Protein AF-A0A1Y1KTB4-F1 (afdb_monomer)

Secondary structure (DSSP, 8-state):
-HHHHHHHTTTTT-HHHHHHHHHT-S-HHHHHHHHHHHHHHHHT--SSPPP-PPPPB-TT-SSGGGSB-TTTS-----GGGGGS-HHHHHHHHHTT--------------

Mean predicted aligned error: 5.91 Å

Foldseek 3Di:
DPLVVCLVV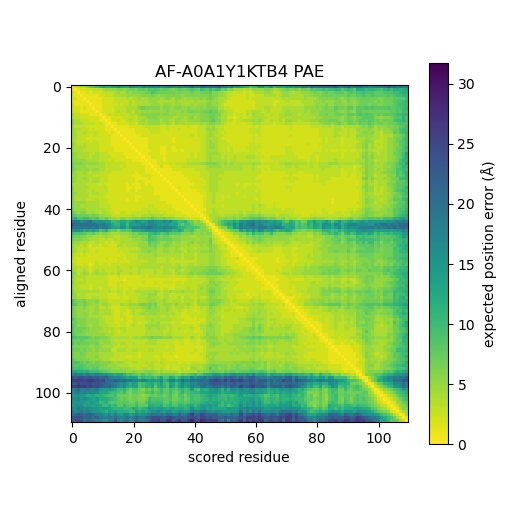QLCLFQLNLLVCQCPDPDLVSNLVSLVLLLVQVVVDDPDDDDSDRAQFDPVDPDSSRRGPSVPDRDHHRPQCVVPDNVRSVVCSVVSHDRPDTPDDPDDPD

pLDDT: mean 85.85, std 9.37, range [50.47, 94.19]

Sequence (110 aa):
IIDPVIQRNAYASHPENVLLSMITDNRPHIRELGLRRVLKARKEARVGVREYIIPPLNFQANDYVEMIYWQNVKVTEPPVLRCYSDEEIIESIKSNFEEMTFPKFPCHSQ

Radius of gyration: 14.73 Å; Cα contacts (8 Å, |Δi|>4): 97; chains: 1; bounding box: 30×31×41 Å

Solvent-accessible surface area (backbone atoms only — not comparable to full-atom values): 6961 Å² total; per-residue (Å²): 120,64,65,72,53,50,54,75,64,34,63,76,62,24,64,41,53,47,38,54,50,26,55,70,40,91,50,66,73,48,19,44,52,26,50,55,50,39,59,50,14,55,75,68,57,68,94,72,84,88,78,93,64,69,52,71,66,39,89,83,45,91,45,80,86,51,26,50,54,71,90,82,48,92,57,61,56,46,76,84,54,68,83,55,54,74,64,57,54,54,47,38,57,71,67,75,52,70,82,82,82,74,80,88,70,83,84,75,85,126

Structure (mmCIF, N/CA/C/O backbone):
data_AF-A0A1Y1KTB4-F1
#
_entry.id   AF-A0A1Y1KTB4-F1
#
loop_
_atom_site.group_PDB
_atom_site.id
_atom_site.type_symbol
_atom_site.label_atom_id
_atom_site.label_alt_id
_atom_site.label_comp_id
_atom_site.label_asym_id
_atom_site.label_entity_id
_atom_site.label_seq_id
_atom_site.pdbx_PDB_ins_code
_atom_site.Cartn_x
_atom_site.Cartn_y
_atom_site.Cartn_z
_atom_site.occupancy
_atom_site.B_iso_or_equiv
_atom_site.auth_seq_id
_atom_site.auth_comp_id
_atom_site.auth_asym_id
_atom_site.auth_atom_id
_atom_site.pdbx_PDB_model_num
ATOM 1 N N . ILE A 1 1 ? 9.618 -9.394 -23.502 1.00 76.06 1 ILE A N 1
ATOM 2 C CA . ILE A 1 1 ? 9.479 -8.001 -24.015 1.00 76.06 1 ILE A CA 1
ATOM 3 C C . ILE A 1 1 ? 8.388 -7.244 -23.255 1.00 76.06 1 ILE A C 1
ATOM 5 O O . ILE A 1 1 ? 8.619 -6.094 -22.913 1.00 76.06 1 ILE A O 1
ATOM 9 N N . ILE A 1 2 ? 7.253 -7.884 -22.952 1.00 87.56 2 ILE A N 1
ATOM 10 C CA . ILE A 1 2 ? 6.082 -7.258 -22.319 1.00 87.56 2 ILE A CA 1
ATOM 11 C C . ILE A 1 2 ? 6.361 -6.814 -20.867 1.00 87.56 2 ILE A C 1
ATOM 13 O O . ILE A 1 2 ? 6.220 -5.630 -20.570 1.00 87.56 2 ILE A O 1
ATOM 17 N N . ASP A 1 3 ? 6.849 -7.697 -19.991 1.00 90.62 3 ASP A N 1
ATOM 18 C CA . ASP A 1 3 ? 7.019 -7.377 -18.557 1.00 90.62 3 ASP A CA 1
ATOM 19 C C . ASP A 1 3 ? 7.952 -6.183 -18.286 1.00 90.62 3 ASP A C 1
ATOM 21 O O . ASP A 1 3 ? 7.574 -5.292 -17.525 1.00 90.62 3 ASP A O 1
ATOM 25 N N . PRO A 1 4 ? 9.121 -6.043 -18.954 1.00 91.38 4 PRO A N 1
ATOM 26 C CA . PRO A 1 4 ? 9.958 -4.855 -18.791 1.00 91.38 4 PRO A CA 1
ATOM 27 C C . PRO A 1 4 ? 9.295 -3.553 -19.254 1.00 91.38 4 PRO A C 1
ATOM 29 O O . PRO A 1 4 ? 9.716 -2.477 -18.830 1.00 91.38 4 PRO A O 1
ATOM 32 N N . VAL A 1 5 ? 8.320 -3.617 -20.167 1.00 92.06 5 VAL A N 1
ATOM 33 C CA . VAL A 1 5 ? 7.553 -2.447 -20.621 1.00 92.06 5 VAL A CA 1
ATOM 34 C C . VAL A 1 5 ? 6.460 -2.111 -19.610 1.00 92.06 5 VAL A C 1
ATOM 36 O O . VAL A 1 5 ? 6.299 -0.939 -19.282 1.00 92.06 5 VAL A O 1
ATOM 39 N N . ILE A 1 6 ? 5.771 -3.113 -19.054 1.00 91.75 6 ILE A N 1
ATOM 40 C CA . ILE A 1 6 ? 4.789 -2.906 -17.978 1.00 91.75 6 ILE A CA 1
ATOM 41 C C . ILE A 1 6 ? 5.478 -2.320 -16.741 1.00 91.75 6 ILE A C 1
ATOM 43 O O . ILE A 1 6 ? 5.040 -1.295 -16.226 1.00 91.75 6 ILE A O 1
ATOM 47 N N . GLN A 1 7 ? 6.608 -2.894 -16.319 1.00 93.19 7 GLN A N 1
ATOM 48 C CA . GLN A 1 7 ? 7.380 -2.425 -15.166 1.00 93.19 7 GLN A CA 1
ATOM 49 C C . GLN A 1 7 ? 7.805 -0.958 -15.301 1.00 93.19 7 GLN A C 1
ATOM 51 O O . GLN A 1 7 ? 7.776 -0.220 -14.323 1.00 93.19 7 GLN A O 1
ATOM 56 N N . ARG A 1 8 ? 8.194 -0.516 -16.504 1.00 90.56 8 ARG A N 1
ATOM 57 C CA . ARG A 1 8 ? 8.589 0.881 -16.757 1.00 90.56 8 ARG A CA 1
ATOM 58 C C . ARG A 1 8 ? 7.422 1.868 -16.705 1.00 90.56 8 ARG A C 1
ATOM 60 O O . ARG A 1 8 ? 7.663 3.049 -16.502 1.00 90.56 8 ARG A O 1
ATOM 67 N N . ASN A 1 9 ? 6.189 1.391 -16.867 1.00 89.88 9 ASN A N 1
ATOM 68 C CA . ASN A 1 9 ? 4.976 2.211 -16.886 1.00 89.88 9 ASN A CA 1
ATOM 69 C C . ASN A 1 9 ? 4.084 1.989 -15.651 1.00 89.88 9 ASN A C 1
ATOM 71 O O . ASN A 1 9 ? 2.948 2.458 -15.613 1.00 89.88 9 ASN A O 1
ATOM 75 N N . ALA A 1 10 ? 4.581 1.293 -14.626 1.00 89.50 10 ALA A N 1
ATOM 76 C CA . ALA A 1 10 ? 3.826 0.873 -13.446 1.00 89.50 10 ALA A CA 1
ATOM 77 C C . ALA A 1 10 ? 3.551 2.000 -12.425 1.00 89.50 10 ALA A C 1
ATOM 79 O O . ALA A 1 10 ? 3.550 1.774 -11.216 1.00 89.50 10 ALA A O 1
ATOM 80 N N . TYR A 1 11 ? 3.307 3.223 -12.893 1.00 86.06 11 TYR A N 1
ATOM 81 C CA . TYR A 1 11 ? 3.022 4.387 -12.049 1.00 86.06 11 TYR A CA 1
ATOM 82 C C . TYR A 1 11 ? 1.725 4.218 -11.245 1.00 86.06 11 TYR A C 1
ATOM 84 O O . TYR A 1 11 ? 1.661 4.559 -10.063 1.00 86.06 11 TYR A O 1
ATOM 92 N N . ALA A 1 12 ? 0.699 3.615 -11.852 1.00 85.00 12 ALA A N 1
ATOM 93 C CA . ALA A 1 12 ? -0.561 3.325 -11.168 1.00 85.00 12 ALA A CA 1
ATOM 94 C C . ALA A 1 12 ? -0.363 2.407 -9.950 1.00 85.00 12 ALA A C 1
ATOM 96 O O . ALA A 1 12 ? -1.032 2.580 -8.934 1.00 85.00 12 ALA A O 1
ATOM 97 N N . SER A 1 13 ? 0.620 1.509 -10.019 1.00 89.50 13 SER A N 1
ATOM 98 C CA . SER A 1 13 ? 0.981 0.564 -8.965 1.00 89.50 13 SER A CA 1
ATOM 99 C C . SER A 1 13 ? 1.846 1.173 -7.860 1.00 89.50 13 SER A C 1
ATOM 101 O O . SER A 1 13 ? 2.470 0.429 -7.112 1.00 89.50 13 SER A O 1
ATOM 103 N N . HIS A 1 14 ? 1.926 2.500 -7.733 1.00 91.00 14 HIS A N 1
ATOM 104 C CA . HIS A 1 14 ? 2.627 3.127 -6.614 1.00 91.00 14 HIS A CA 1
ATOM 105 C C . HIS A 1 14 ? 2.043 2.641 -5.266 1.00 91.00 14 HIS A C 1
ATOM 107 O O . HIS A 1 14 ? 0.817 2.537 -5.150 1.00 91.00 14 HIS A O 1
ATOM 113 N N . PRO A 1 15 ? 2.861 2.380 -4.224 1.00 91.12 15 PRO A N 1
ATOM 114 C CA . PRO A 1 15 ? 2.379 1.822 -2.955 1.00 91.12 15 PRO A CA 1
ATOM 115 C C . PRO A 1 15 ? 1.240 2.613 -2.321 1.00 91.12 15 PRO A C 1
ATOM 117 O O . PRO A 1 15 ? 0.316 2.022 -1.777 1.00 91.12 15 PRO A O 1
ATOM 120 N N . GLU A 1 16 ? 1.266 3.941 -2.433 1.00 90.94 16 GLU A N 1
ATOM 121 C CA . GLU A 1 16 ? 0.192 4.799 -1.918 1.00 90.94 16 GLU A CA 1
ATOM 122 C C . GLU A 1 16 ? -1.135 4.595 -2.647 1.00 90.94 16 GLU A C 1
ATOM 124 O O . GLU A 1 16 ? -2.178 4.541 -2.002 1.00 90.94 16 GLU A O 1
ATOM 129 N N . ASN A 1 17 ? -1.105 4.423 -3.969 1.00 90.44 17 ASN A N 1
ATOM 130 C CA . ASN A 1 17 ? -2.307 4.179 -4.766 1.00 90.44 17 ASN A CA 1
ATOM 131 C C . ASN A 1 17 ? -2.900 2.807 -4.440 1.00 90.44 17 ASN A C 1
ATOM 133 O O . ASN A 1 17 ? -4.115 2.661 -4.296 1.00 90.44 17 ASN A O 1
ATOM 137 N N . VAL A 1 18 ? -2.033 1.804 -4.272 1.00 92.56 18 VAL A N 1
ATOM 138 C CA . VAL A 1 18 ? -2.465 0.468 -3.856 1.00 92.56 18 VAL A CA 1
ATOM 139 C C . VAL A 1 18 ? -3.016 0.497 -2.431 1.00 92.56 18 VAL A C 1
ATOM 141 O O . VAL A 1 18 ? -4.063 -0.092 -2.195 1.00 92.56 18 VAL A O 1
ATOM 144 N N . LEU A 1 19 ? -2.404 1.233 -1.497 1.00 92.25 19 LEU A N 1
ATOM 145 C CA . LEU A 1 19 ? -2.950 1.410 -0.146 1.00 92.25 19 LEU A CA 1
ATOM 146 C C . LEU A 1 19 ? -4.322 2.083 -0.148 1.00 92.25 19 LEU A C 1
ATOM 148 O O . LEU A 1 19 ? -5.209 1.625 0.566 1.00 92.25 19 LEU A O 1
ATOM 152 N N . LEU A 1 20 ? -4.513 3.133 -0.950 1.00 90.44 20 LEU A N 1
ATOM 153 C CA . LEU A 1 20 ? -5.822 3.773 -1.096 1.00 90.44 20 LEU A CA 1
ATOM 154 C C . LEU A 1 20 ? -6.867 2.773 -1.598 1.00 90.44 20 LEU A C 1
ATOM 156 O O . LEU A 1 20 ? -7.943 2.685 -1.015 1.00 90.44 20 LEU A O 1
ATOM 160 N N . SER A 1 21 ? -6.509 1.970 -2.602 1.00 91.56 21 SER A N 1
ATOM 161 C CA . SER A 1 21 ? -7.376 0.914 -3.141 1.00 91.56 21 SER A CA 1
ATOM 162 C C . SER A 1 21 ? -7.702 -0.156 -2.097 1.00 91.56 21 SER A C 1
ATOM 164 O O . SER A 1 21 ? -8.830 -0.626 -2.026 1.00 91.56 21 SER A O 1
ATOM 166 N N . MET A 1 22 ? -6.733 -0.517 -1.248 1.00 92.50 22 MET A N 1
ATOM 167 C CA . MET A 1 22 ? -6.946 -1.485 -0.173 1.00 92.50 22 MET A CA 1
ATOM 168 C C . MET A 1 22 ? -7.931 -0.977 0.876 1.00 92.50 22 MET A C 1
ATOM 170 O O . MET A 1 22 ? -8.738 -1.758 1.362 1.00 92.50 22 MET A O 1
ATOM 174 N N . ILE A 1 23 ? -7.874 0.307 1.237 1.00 89.94 23 ILE A N 1
ATOM 175 C CA . ILE A 1 23 ? -8.731 0.897 2.280 1.00 89.94 23 ILE A CA 1
ATOM 176 C C . ILE A 1 23 ? -10.170 1.075 1.786 1.00 89.94 23 ILE A C 1
ATOM 178 O O . ILE A 1 23 ? -11.100 0.990 2.584 1.00 89.94 23 ILE A O 1
ATOM 182 N N . THR A 1 24 ? -10.364 1.271 0.481 1.00 87.94 24 THR A N 1
ATOM 183 C CA . THR A 1 24 ? -11.688 1.332 -0.156 1.00 87.94 24 THR A CA 1
ATOM 184 C C . THR A 1 24 ? -12.188 -0.025 -0.664 1.00 87.94 24 THR A C 1
ATOM 186 O O . THR A 1 24 ? -13.277 -0.093 -1.230 1.00 87.94 24 THR A O 1
ATOM 189 N N . ASP A 1 25 ? -11.431 -1.112 -0.478 1.00 90.75 25 ASP A N 1
ATOM 190 C CA . ASP A 1 25 ? -11.825 -2.450 -0.930 1.00 90.75 25 ASP A CA 1
ATOM 191 C C . ASP A 1 25 ? -13.065 -2.940 -0.163 1.00 90.75 25 ASP A C 1
ATOM 193 O O . ASP A 1 25 ? -13.230 -2.695 1.032 1.00 90.75 25 ASP A O 1
ATOM 197 N N . ASN A 1 26 ? -13.937 -3.697 -0.822 1.00 88.88 26 ASN A N 1
ATOM 198 C CA . ASN A 1 26 ? -15.126 -4.271 -0.188 1.00 88.88 26 ASN A CA 1
ATOM 199 C C . ASN A 1 26 ? -14.779 -5.3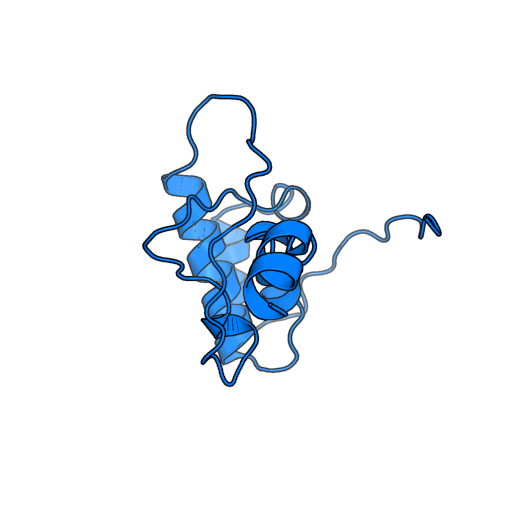45 0.858 1.00 88.88 26 ASN A C 1
ATOM 201 O O . ASN A 1 26 ? -15.561 -5.596 1.779 1.00 88.88 26 ASN A O 1
ATOM 205 N N . ARG A 1 27 ? -13.611 -5.981 0.736 1.00 90.88 27 ARG A N 1
ATOM 206 C CA . ARG A 1 27 ? -13.160 -7.074 1.598 1.00 90.88 27 ARG A CA 1
ATOM 207 C C . ARG A 1 27 ? -12.578 -6.524 2.909 1.00 90.88 27 ARG A C 1
ATOM 209 O O . ARG A 1 27 ? -11.533 -5.872 2.881 1.00 90.88 27 ARG A O 1
ATOM 216 N N . PRO A 1 28 ? -13.167 -6.843 4.079 1.00 88.50 28 PRO A N 1
ATOM 217 C CA . PRO A 1 28 ? -12.768 -6.236 5.354 1.00 88.50 28 PRO A CA 1
ATOM 218 C C . PRO A 1 28 ? -11.316 -6.547 5.744 1.00 88.50 28 PRO A C 1
ATOM 220 O O . PRO A 1 28 ? -10.596 -5.662 6.196 1.00 88.50 28 PRO A O 1
ATOM 223 N N . HIS A 1 29 ? -10.848 -7.771 5.488 1.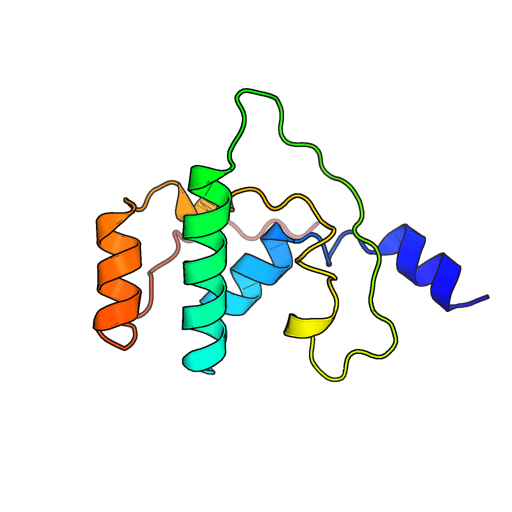00 90.12 29 HIS A N 1
ATOM 224 C CA . HIS A 1 29 ? -9.472 -8.178 5.790 1.00 90.12 29 HIS A CA 1
ATOM 225 C C . HIS A 1 29 ? -8.420 -7.413 4.962 1.00 90.12 29 HIS A C 1
ATOM 227 O O . HIS A 1 29 ? -7.313 -7.174 5.443 1.00 90.12 29 HIS A O 1
ATOM 233 N N . ILE A 1 30 ? -8.756 -6.994 3.733 1.00 92.19 30 ILE A N 1
ATOM 234 C CA . ILE A 1 30 ? -7.867 -6.183 2.888 1.00 92.19 30 ILE A CA 1
ATOM 235 C C . ILE A 1 30 ? -7.828 -4.734 3.374 1.00 92.19 30 ILE A C 1
ATOM 237 O O . ILE A 1 30 ? -6.736 -4.170 3.481 1.00 92.19 30 ILE A O 1
ATOM 241 N N . ARG A 1 31 ? -8.981 -4.165 3.754 1.00 90.81 31 ARG A N 1
ATOM 242 C CA . ARG A 1 31 ? -9.047 -2.829 4.368 1.00 90.81 31 ARG A CA 1
ATOM 243 C C . ARG A 1 31 ? -8.220 -2.743 5.641 1.00 90.81 31 ARG A C 1
ATOM 245 O O . ARG A 1 31 ? -7.381 -1.853 5.778 1.00 90.81 31 ARG A O 1
ATOM 252 N N . GLU A 1 32 ? -8.402 -3.710 6.538 1.00 91.69 32 GLU A N 1
ATOM 253 C CA . GLU A 1 32 ? -7.639 -3.806 7.782 1.00 91.69 32 GLU A CA 1
ATOM 254 C C . GLU A 1 32 ? -6.130 -3.878 7.506 1.00 91.69 32 GLU A C 1
ATOM 256 O O . GLU A 1 32 ? -5.339 -3.157 8.123 1.00 91.69 32 GLU A O 1
ATOM 261 N N . LEU A 1 33 ? -5.719 -4.710 6.543 1.00 92.88 33 LEU A N 1
ATOM 262 C CA . LEU A 1 33 ? -4.321 -4.815 6.135 1.00 92.88 33 LEU A CA 1
ATOM 263 C C . LEU A 1 33 ? -3.784 -3.482 5.587 1.00 92.88 33 LEU A C 1
ATOM 265 O O . LEU A 1 33 ? -2.655 -3.103 5.908 1.00 92.88 33 LEU A O 1
ATOM 269 N N . GLY A 1 34 ? -4.585 -2.765 4.795 1.00 92.56 34 GLY A N 1
ATOM 270 C CA . GLY A 1 34 ? -4.253 -1.446 4.256 1.00 92.56 34 GLY A CA 1
ATOM 271 C C . GLY A 1 34 ? -3.980 -0.433 5.365 1.00 92.56 34 GLY A C 1
ATOM 272 O O . GLY A 1 34 ? -2.915 0.182 5.397 1.00 92.56 34 GLY A O 1
ATOM 273 N N . LEU A 1 35 ? -4.876 -0.327 6.345 1.00 91.38 35 LEU A N 1
ATOM 274 C CA . LEU A 1 35 ? -4.711 0.610 7.458 1.00 91.38 35 LEU A CA 1
ATOM 275 C C . LEU A 1 35 ? -3.562 0.264 8.398 1.00 91.38 35 LEU A C 1
ATOM 277 O O . LEU A 1 35 ? -2.823 1.148 8.832 1.00 91.38 35 LEU A O 1
ATOM 281 N N . ARG A 1 36 ? -3.337 -1.023 8.672 1.00 92.94 36 ARG A N 1
ATOM 282 C CA . ARG A 1 36 ? -2.157 -1.448 9.440 1.00 92.94 36 ARG A CA 1
ATOM 283 C C . ARG A 1 36 ? -0.859 -1.037 8.748 1.00 92.94 36 ARG A C 1
ATOM 285 O O . ARG A 1 36 ? 0.088 -0.615 9.415 1.00 92.94 36 ARG A O 1
ATOM 292 N N . ARG A 1 37 ? -0.808 -1.126 7.415 1.00 93.12 37 ARG A N 1
ATOM 293 C CA . ARG A 1 37 ? 0.339 -0.655 6.624 1.00 93.12 37 ARG A CA 1
ATOM 294 C C . ARG A 1 37 ? 0.488 0.864 6.677 1.00 93.12 37 ARG A C 1
ATOM 296 O O . ARG A 1 37 ? 1.617 1.332 6.765 1.00 93.12 37 ARG A O 1
ATOM 303 N N . VAL A 1 38 ? -0.610 1.617 6.699 1.00 92.38 38 VAL A N 1
ATOM 304 C CA . VAL A 1 38 ? -0.589 3.080 6.884 1.00 92.38 38 VAL A CA 1
ATOM 305 C C . VAL A 1 38 ? 0.011 3.459 8.237 1.00 92.38 38 VAL A C 1
ATOM 307 O O . VAL A 1 38 ? 0.949 4.252 8.280 1.00 92.38 38 VAL A O 1
ATOM 310 N N . LEU A 1 39 ? -0.444 2.836 9.329 1.00 92.56 39 LEU A N 1
ATOM 311 C CA . LEU A 1 39 ? 0.119 3.066 10.667 1.00 92.56 39 LEU A CA 1
ATOM 312 C C . LEU A 1 39 ? 1.615 2.729 10.724 1.00 92.56 39 LEU A C 1
ATOM 314 O O . LEU A 1 39 ? 2.397 3.433 11.361 1.00 92.56 39 LEU A O 1
ATOM 318 N N . LYS A 1 40 ? 2.039 1.661 10.038 1.00 92.19 40 LYS A N 1
ATOM 319 C CA . LYS A 1 40 ? 3.461 1.326 9.909 1.00 92.19 40 L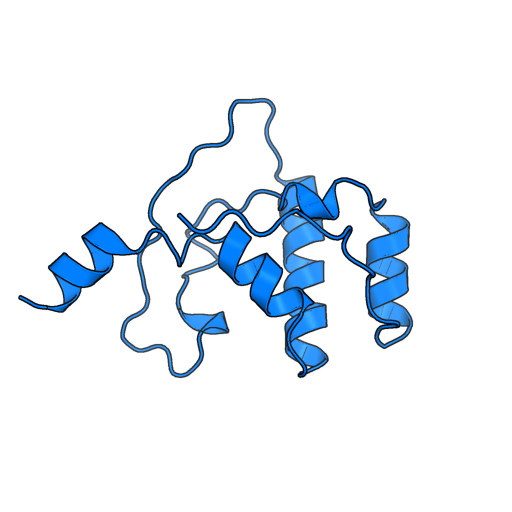YS A CA 1
ATOM 320 C C . LYS A 1 40 ? 4.226 2.406 9.130 1.00 92.19 40 LYS A C 1
ATOM 322 O O . LYS A 1 40 ? 5.276 2.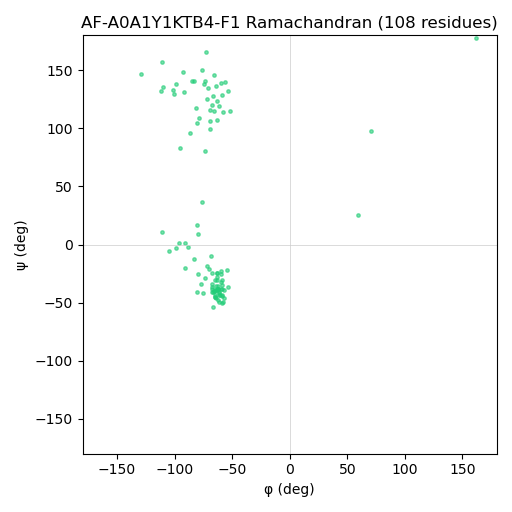847 9.590 1.00 92.19 40 LYS A O 1
ATOM 327 N N . ALA A 1 41 ? 3.687 2.866 8.002 1.00 90.38 41 ALA A N 1
ATOM 328 C CA . ALA A 1 41 ? 4.299 3.897 7.166 1.00 90.38 41 ALA A CA 1
ATOM 329 C C . ALA A 1 41 ? 4.445 5.242 7.896 1.00 90.38 41 ALA A C 1
ATOM 331 O O . ALA A 1 41 ? 5.455 5.917 7.717 1.00 90.38 41 ALA A O 1
ATOM 332 N N . ARG A 1 42 ? 3.487 5.613 8.760 1.00 90.69 42 ARG A N 1
ATOM 333 C CA . ARG A 1 42 ? 3.585 6.803 9.625 1.00 90.69 42 ARG A CA 1
ATOM 334 C C . ARG A 1 42 ? 4.759 6.725 10.595 1.00 90.69 42 ARG A C 1
ATOM 336 O O . ARG A 1 42 ? 5.500 7.690 10.738 1.00 90.69 42 ARG A O 1
ATOM 343 N N . LYS A 1 43 ? 4.977 5.563 11.215 1.00 89.19 43 LYS A N 1
ATOM 344 C CA . LYS A 1 43 ? 6.099 5.341 12.146 1.00 89.19 43 LYS A CA 1
ATOM 345 C C . LYS A 1 43 ? 7.459 5.370 11.452 1.00 89.19 43 LYS A C 1
ATOM 347 O O . LYS A 1 43 ? 8.444 5.800 12.041 1.00 89.19 43 LYS A O 1
ATOM 352 N N . GLU A 1 44 ? 7.511 4.902 10.209 1.00 85.12 44 GLU A N 1
ATOM 353 C CA . GLU A 1 44 ? 8.723 4.890 9.383 1.00 85.12 44 GLU A CA 1
ATOM 354 C C . GLU A 1 44 ? 8.915 6.191 8.583 1.00 85.12 44 GLU A C 1
ATOM 356 O O . GLU A 1 44 ? 9.923 6.345 7.882 1.00 85.12 44 GLU A O 1
ATOM 361 N N . ALA A 1 45 ? 7.970 7.136 8.680 1.00 71.81 45 ALA A N 1
ATOM 362 C CA . ALA A 1 45 ? 8.003 8.385 7.939 1.00 71.81 45 ALA A CA 1
ATOM 363 C C . ALA A 1 45 ? 9.251 9.190 8.317 1.00 71.81 45 ALA A C 1
ATOM 365 O O . ALA A 1 45 ? 9.464 9.578 9.465 1.00 71.81 45 ALA A O 1
ATOM 366 N N . ARG A 1 46 ? 10.098 9.448 7.319 1.00 68.31 46 ARG A N 1
ATOM 367 C CA . ARG A 1 46 ? 11.293 10.281 7.473 1.00 68.31 46 ARG A CA 1
ATOM 368 C C . ARG A 1 46 ? 10.976 11.725 7.109 1.00 68.31 46 ARG A C 1
ATOM 370 O O . ARG A 1 46 ? 10.182 11.984 6.208 1.00 68.31 46 ARG A O 1
ATOM 377 N N . VAL A 1 47 ? 11.661 12.653 7.768 1.00 67.69 47 VAL A N 1
ATOM 378 C CA . VAL A 1 47 ? 11.661 14.074 7.405 1.00 67.69 47 VAL A CA 1
ATOM 379 C C . VAL A 1 47 ? 12.325 14.220 6.031 1.00 67.69 47 VAL A C 1
ATOM 381 O O . VAL A 1 47 ? 13.499 13.889 5.878 1.00 67.69 47 VAL A O 1
ATOM 384 N N . GLY A 1 48 ? 11.572 14.655 5.019 1.00 77.19 48 GLY A N 1
ATOM 385 C CA . GLY A 1 48 ? 12.078 14.832 3.656 1.00 77.19 48 GLY A CA 1
ATOM 386 C C . GLY A 1 48 ? 10.980 14.900 2.593 1.00 77.19 48 GLY A C 1
ATOM 387 O O . GLY A 1 48 ? 9.792 14.771 2.890 1.00 77.19 48 GLY A O 1
ATOM 388 N N . VAL A 1 49 ? 11.390 15.111 1.341 1.00 81.62 49 VAL A N 1
ATOM 389 C CA . VAL A 1 49 ? 10.486 15.098 0.181 1.00 81.62 49 VAL A CA 1
ATOM 390 C C . VAL A 1 49 ? 10.095 13.655 -0.141 1.00 81.62 49 VAL A C 1
ATOM 392 O O . VAL A 1 49 ? 10.922 12.744 -0.091 1.00 81.62 49 VAL A O 1
ATOM 395 N N . ARG A 1 50 ? 8.817 13.443 -0.457 1.00 84.38 50 ARG A N 1
ATOM 396 C CA . ARG A 1 50 ? 8.294 12.148 -0.893 1.00 84.38 50 ARG A CA 1
ATOM 397 C C . ARG A 1 50 ? 8.775 11.843 -2.306 1.00 84.38 50 ARG A C 1
ATOM 399 O O . ARG A 1 50 ? 8.555 12.633 -3.219 1.00 84.38 50 ARG A O 1
ATOM 406 N N . GLU A 1 51 ? 9.405 10.692 -2.476 1.00 84.56 51 GLU A N 1
ATOM 407 C CA . GLU A 1 51 ? 9.898 10.236 -3.773 1.00 84.56 51 GLU A CA 1
ATOM 408 C C . GLU A 1 51 ? 8.830 9.378 -4.448 1.00 84.56 51 GLU A C 1
ATOM 410 O O . GLU A 1 51 ? 8.295 8.455 -3.836 1.00 84.56 51 GLU A O 1
ATOM 415 N N . TYR A 1 52 ? 8.536 9.670 -5.712 1.00 85.31 52 TYR A N 1
ATOM 416 C CA . TYR A 1 52 ? 7.613 8.880 -6.519 1.00 85.31 52 TYR A CA 1
ATOM 417 C C . TYR A 1 52 ? 8.405 7.859 -7.341 1.00 85.31 52 TYR A C 1
ATOM 419 O O . TYR A 1 52 ? 8.785 8.111 -8.485 1.00 85.31 52 TYR A O 1
ATOM 427 N N . ILE A 1 53 ? 8.730 6.728 -6.710 1.00 88.00 53 ILE A N 1
ATOM 428 C CA . ILE A 1 53 ? 9.557 5.668 -7.301 1.00 88.00 53 ILE A CA 1
ATOM 429 C C . ILE A 1 53 ? 8.651 4.534 -7.764 1.00 88.00 53 ILE A C 1
ATOM 431 O O . ILE A 1 53 ? 7.785 4.068 -7.024 1.00 88.00 53 ILE A O 1
ATOM 435 N N . ILE A 1 54 ? 8.875 4.065 -8.990 1.00 90.12 54 ILE A N 1
ATOM 436 C CA . ILE A 1 54 ? 8.148 2.921 -9.535 1.00 90.12 54 ILE A CA 1
ATOM 437 C C . ILE A 1 54 ? 8.559 1.660 -8.757 1.00 90.12 54 ILE A C 1
ATOM 439 O O . ILE A 1 54 ? 9.745 1.313 -8.763 1.00 90.12 54 ILE A O 1
ATOM 443 N N . PRO A 1 55 ? 7.624 0.961 -8.090 1.00 91.19 55 PRO A N 1
ATOM 444 C CA . PRO A 1 55 ? 7.966 -0.233 -7.336 1.00 91.19 55 PRO A CA 1
ATOM 445 C C . PRO A 1 55 ? 8.200 -1.427 -8.269 1.00 91.19 55 PRO A C 1
ATOM 447 O O . PRO A 1 55 ? 7.556 -1.520 -9.318 1.00 91.19 55 PRO A O 1
ATOM 450 N N . PRO A 1 56 ? 9.064 -2.382 -7.888 1.00 92.31 56 PRO A N 1
ATOM 451 C CA . PRO A 1 56 ? 9.149 -3.663 -8.575 1.00 92.31 56 PRO A CA 1
ATOM 452 C C . PRO A 1 56 ? 7.817 -4.409 -8.435 1.00 92.31 56 PRO A C 1
ATOM 454 O O . PRO A 1 56 ? 7.339 -4.636 -7.318 1.00 92.31 56 PRO A O 1
ATOM 457 N N . LEU A 1 57 ? 7.225 -4.774 -9.570 1.00 92.75 57 LEU A N 1
ATOM 458 C CA . LEU A 1 57 ? 5.975 -5.513 -9.625 1.00 92.75 57 LEU A CA 1
ATOM 459 C C . LEU A 1 57 ? 6.214 -7.014 -9.504 1.00 92.75 57 LEU A C 1
ATOM 461 O O . LEU A 1 57 ? 7.126 -7.581 -10.107 1.00 92.75 57 LEU A O 1
ATOM 465 N N . ASN A 1 58 ? 5.328 -7.666 -8.767 1.00 94.06 58 ASN A N 1
ATOM 466 C CA . ASN A 1 58 ? 5.199 -9.107 -8.736 1.00 94.06 58 ASN A CA 1
ATOM 467 C C . ASN A 1 58 ? 4.270 -9.565 -9.870 1.00 94.06 58 ASN A C 1
ATOM 469 O O . ASN A 1 58 ? 3.050 -9.579 -9.719 1.00 94.06 58 ASN A O 1
ATOM 473 N N . PHE A 1 59 ? 4.845 -9.966 -11.005 1.00 91.31 59 PHE A N 1
ATOM 474 C CA . PHE A 1 59 ? 4.082 -10.471 -12.157 1.00 91.31 59 PHE A CA 1
ATOM 475 C C . PHE A 1 59 ? 3.411 -11.833 -11.918 1.00 91.31 59 PHE A C 1
ATOM 477 O O . PHE A 1 59 ? 2.599 -12.260 -12.731 1.00 91.31 59 PHE A O 1
ATOM 484 N N . GLN A 1 60 ? 3.735 -12.514 -10.816 1.00 93.94 60 GLN A N 1
ATOM 485 C CA . GLN A 1 60 ? 3.117 -13.783 -10.418 1.00 93.94 60 GLN A CA 1
ATOM 486 C C . GLN A 1 60 ? 1.970 -13.594 -9.413 1.00 93.94 60 GLN A C 1
ATOM 488 O O . GLN A 1 60 ? 1.411 -14.580 -8.935 1.00 93.94 60 GLN A O 1
ATOM 493 N N . ALA A 1 61 ? 1.644 -12.351 -9.049 1.00 93.19 61 ALA A N 1
ATOM 494 C CA . ALA A 1 61 ? 0.577 -12.057 -8.103 1.00 93.19 61 ALA A CA 1
ATOM 495 C C . ALA A 1 61 ? -0.793 -12.487 -8.652 1.00 93.19 61 ALA A C 1
ATOM 497 O O . ALA A 1 61 ? -1.124 -12.206 -9.804 1.00 93.19 61 ALA A O 1
ATOM 498 N N . ASN A 1 62 ? -1.607 -13.117 -7.802 1.00 94.19 62 ASN A N 1
ATOM 499 C CA . ASN A 1 62 ? -3.000 -13.449 -8.129 1.00 94.19 62 ASN A CA 1
ATOM 500 C C . ASN A 1 62 ? -3.974 -12.339 -7.708 1.00 94.19 62 ASN A C 1
ATOM 502 O O . ASN A 1 62 ? -5.095 -12.273 -8.207 1.00 94.19 62 ASN A O 1
ATOM 506 N N . ASP A 1 63 ? -3.546 -11.475 -6.787 1.00 93.19 63 ASP A N 1
ATOM 507 C CA . ASP A 1 63 ? -4.310 -10.341 -6.278 1.00 93.19 63 ASP A CA 1
ATOM 508 C C . ASP A 1 63 ? -3.456 -9.068 -6.349 1.00 93.19 63 ASP A C 1
ATOM 510 O O . ASP A 1 63 ? -2.240 -9.093 -6.133 1.00 93.19 63 ASP A O 1
ATOM 514 N N . TYR A 1 64 ? -4.092 -7.925 -6.599 1.00 92.44 64 TYR A N 1
ATOM 515 C CA . TYR A 1 64 ? -3.422 -6.626 -6.646 1.00 92.44 64 TYR A CA 1
ATOM 516 C C . TYR A 1 64 ? -2.734 -6.286 -5.312 1.00 92.44 64 TYR A C 1
ATOM 518 O O . TYR A 1 64 ? -1.740 -5.559 -5.284 1.00 92.44 64 TYR A O 1
ATOM 526 N N . VAL A 1 65 ? -3.222 -6.847 -4.201 1.00 92.56 65 VAL A N 1
ATOM 527 C CA . VAL A 1 65 ? -2.643 -6.678 -2.859 1.00 92.56 65 VAL A CA 1
ATOM 528 C C . VAL A 1 65 ? -1.220 -7.245 -2.774 1.00 92.56 65 VAL A C 1
ATOM 530 O O . VAL A 1 65 ? -0.405 -6.751 -1.988 1.00 92.56 65 VAL A O 1
ATOM 533 N N . GLU A 1 66 ? -0.901 -8.248 -3.592 1.00 92.69 66 GLU A N 1
ATOM 534 C CA . GLU A 1 66 ? 0.400 -8.929 -3.660 1.00 92.69 66 GLU A CA 1
ATOM 535 C C . GLU A 1 66 ? 1.284 -8.420 -4.805 1.00 92.69 66 GLU A C 1
ATOM 537 O O . GLU A 1 66 ? 2.429 -8.853 -4.949 1.00 92.69 66 GLU A O 1
ATOM 542 N N . MET A 1 67 ? 0.765 -7.489 -5.612 1.00 92.88 67 MET A N 1
ATOM 543 C CA . MET A 1 67 ? 1.451 -6.928 -6.776 1.00 92.88 67 MET A CA 1
ATOM 544 C C . MET A 1 67 ? 2.731 -6.175 -6.395 1.00 92.88 67 MET A C 1
ATOM 546 O O . MET A 1 67 ? 3.635 -6.051 -7.216 1.00 92.88 67 MET A O 1
ATOM 550 N N . ILE A 1 68 ? 2.830 -5.676 -5.161 1.00 92.44 68 ILE A N 1
ATOM 551 C CA . ILE A 1 68 ? 4.006 -4.964 -4.655 1.00 92.44 68 ILE A CA 1
ATOM 552 C C . ILE A 1 68 ? 4.711 -5.817 -3.604 1.00 92.44 68 ILE A C 1
ATOM 554 O O . ILE A 1 68 ? 4.091 -6.318 -2.664 1.00 92.44 68 ILE A O 1
ATOM 558 N N . TYR A 1 69 ? 6.038 -5.897 -3.690 1.00 91.50 69 TYR A N 1
ATOM 559 C CA . TYR A 1 69 ? 6.866 -6.451 -2.619 1.00 91.50 69 TYR A CA 1
ATOM 560 C C . TYR A 1 69 ? 6.966 -5.473 -1.437 1.00 91.50 69 TYR A C 1
ATOM 562 O O . TYR A 1 69 ? 7.956 -4.762 -1.280 1.00 91.50 69 TYR A O 1
ATOM 570 N N . TRP A 1 70 ? 5.943 -5.449 -0.578 1.00 89.75 70 TRP A N 1
ATOM 571 C CA . TRP A 1 70 ? 5.798 -4.508 0.549 1.00 89.75 70 TRP A CA 1
ATOM 572 C C . TRP A 1 70 ? 6.977 -4.449 1.529 1.00 89.75 70 TRP A C 1
ATOM 574 O O . TRP A 1 70 ? 7.122 -3.464 2.243 1.00 89.75 70 TRP A O 1
ATOM 584 N N . GLN A 1 71 ? 7.805 -5.493 1.597 1.00 87.12 71 GLN A N 1
ATOM 585 C CA . GLN A 1 71 ? 8.999 -5.522 2.450 1.00 87.12 71 GLN A CA 1
ATOM 586 C C . GLN A 1 71 ? 10.185 -4.762 1.841 1.00 87.12 71 GLN A C 1
ATOM 588 O O . GLN A 1 71 ? 11.045 -4.282 2.573 1.00 87.12 71 GLN A O 1
ATOM 593 N N . ASN A 1 72 ? 10.216 -4.636 0.513 1.00 87.12 72 ASN A N 1
ATOM 594 C CA . ASN A 1 72 ? 11.341 -4.084 -0.244 1.00 87.12 72 ASN A CA 1
ATOM 595 C C . ASN A 1 72 ? 11.067 -2.668 -0.755 1.00 87.12 72 ASN A C 1
ATOM 597 O O . ASN A 1 72 ? 11.942 -2.041 -1.350 1.00 87.12 72 ASN A O 1
ATOM 601 N N . VAL A 1 73 ? 9.846 -2.172 -0.560 1.00 88.88 73 VAL A N 1
ATOM 602 C CA . VAL A 1 73 ? 9.422 -0.864 -1.040 1.00 88.88 73 VAL A CA 1
ATOM 603 C C . VAL A 1 73 ? 9.200 0.062 0.140 1.00 88.88 73 VAL A C 1
ATOM 605 O O . VAL A 1 73 ? 8.528 -0.284 1.108 1.00 88.88 73 VAL A O 1
ATOM 608 N N . LYS A 1 74 ? 9.756 1.268 0.041 1.00 87.75 74 LYS A N 1
ATOM 609 C CA . LYS A 1 74 ? 9.502 2.339 0.998 1.00 87.75 74 LYS A CA 1
ATOM 610 C C . LYS A 1 74 ? 8.062 2.811 0.825 1.00 87.75 74 LYS A C 1
ATOM 612 O O . LYS A 1 74 ? 7.696 3.334 -0.224 1.00 87.75 74 LYS A O 1
ATOM 617 N N . VAL A 1 75 ? 7.258 2.614 1.859 1.00 88.94 75 VAL A N 1
ATOM 618 C CA . VAL A 1 75 ? 5.861 3.038 1.884 1.00 88.94 75 VAL A CA 1
ATOM 619 C C . VAL A 1 75 ? 5.767 4.330 2.674 1.00 88.94 75 VAL A C 1
ATOM 621 O O . VAL A 1 75 ? 6.263 4.421 3.795 1.00 88.94 75 VAL A O 1
ATOM 624 N N . THR A 1 76 ? 5.124 5.328 2.090 1.00 89.38 76 THR A N 1
ATOM 625 C CA . THR A 1 76 ? 4.764 6.569 2.770 1.00 89.38 76 THR A CA 1
ATOM 626 C C . THR A 1 76 ? 3.257 6.646 2.945 1.00 89.38 76 THR A C 1
ATOM 628 O O . THR A 1 76 ? 2.491 5.963 2.267 1.00 89.38 76 THR A O 1
ATOM 631 N N . GLU A 1 77 ? 2.824 7.438 3.918 1.00 89.44 77 GLU A N 1
ATOM 632 C CA . GLU A 1 77 ? 1.405 7.606 4.198 1.00 89.44 77 GLU A CA 1
ATOM 633 C C . GLU A 1 77 ? 0.686 8.316 3.031 1.00 89.44 77 GLU A C 1
ATOM 635 O O . GLU A 1 77 ? 1.097 9.421 2.655 1.00 89.44 77 GLU A O 1
ATOM 640 N N . PRO A 1 78 ? -0.419 7.770 2.490 1.00 88.69 78 PRO A N 1
ATOM 641 C CA . PRO A 1 78 ? -1.248 8.480 1.519 1.00 88.69 78 PRO A CA 1
ATOM 642 C C . PRO A 1 78 ? -1.689 9.862 2.043 1.00 88.69 78 PRO A C 1
ATOM 644 O O . PRO A 1 78 ? -2.198 9.942 3.161 1.00 88.69 78 PRO A O 1
ATOM 647 N N . PRO A 1 79 ? -1.566 10.961 1.266 1.00 86.88 79 PRO A N 1
ATOM 648 C CA . PRO A 1 79 ? -1.868 12.313 1.757 1.00 86.88 79 PRO A CA 1
ATOM 649 C C . PRO A 1 79 ? -3.304 12.472 2.256 1.00 86.88 79 PRO A C 1
ATOM 651 O O . PRO A 1 79 ? -3.559 13.246 3.172 1.00 86.88 79 PRO A O 1
ATOM 654 N N . VAL A 1 80 ? -4.229 11.716 1.662 1.00 85.56 80 VAL A N 1
ATOM 655 C CA . VAL A 1 80 ? -5.654 11.719 2.002 1.00 85.56 80 VAL A CA 1
ATOM 656 C C . VAL A 1 80 ? -5.896 11.246 3.440 1.00 85.56 80 VAL A C 1
ATOM 658 O O . VAL A 1 80 ? -6.830 11.704 4.090 1.00 85.56 80 VAL A O 1
ATOM 661 N N . LEU A 1 81 ? -5.040 10.364 3.962 1.00 87.50 81 LEU A N 1
ATOM 662 C CA . LEU A 1 81 ? -5.179 9.834 5.317 1.00 87.50 81 LEU A CA 1
ATOM 663 C C . LEU A 1 81 ? -4.592 10.760 6.375 1.00 87.50 81 LEU A C 1
ATOM 665 O O . LEU A 1 81 ? -4.921 10.603 7.544 1.00 87.50 81 LEU A O 1
ATOM 669 N N . ARG A 1 82 ? -3.814 11.775 5.981 1.00 86.19 82 ARG A N 1
ATOM 670 C CA . ARG A 1 82 ? -3.172 12.720 6.905 1.00 86.19 82 ARG A CA 1
ATOM 671 C C . ARG A 1 82 ? -4.167 13.484 7.780 1.00 86.19 82 ARG A C 1
ATOM 673 O O . ARG A 1 82 ? -3.789 13.993 8.829 1.00 86.19 82 ARG A O 1
ATOM 680 N N . CYS A 1 83 ? -5.419 13.588 7.341 1.00 85.56 83 CYS A N 1
ATOM 681 C CA . CYS A 1 83 ? -6.495 14.216 8.100 1.00 85.56 83 CYS A CA 1
ATOM 682 C C . CYS A 1 83 ? -6.962 13.387 9.305 1.00 85.56 83 CYS A C 1
ATOM 684 O O . CYS A 1 83 ? -7.581 13.962 10.190 1.00 85.56 83 CYS A O 1
ATOM 686 N N . TYR A 1 84 ? -6.665 12.085 9.337 1.00 87.62 84 TYR A N 1
ATOM 687 C CA . TYR A 1 84 ? -7.061 11.178 10.412 1.00 87.62 84 TYR A CA 1
ATOM 688 C C . TYR A 1 84 ? -5.915 10.961 11.398 1.00 87.62 84 TYR A C 1
ATOM 690 O O . TYR A 1 84 ? -4.772 10.756 10.980 1.00 87.62 84 TYR A O 1
ATOM 698 N N . SER A 1 85 ? -6.196 10.941 12.696 1.00 90.50 85 SER A N 1
ATOM 699 C CA . SER A 1 85 ? -5.214 10.613 13.731 1.00 90.50 85 SER A CA 1
ATOM 700 C C . SER A 1 85 ? -4.880 9.114 13.744 1.00 90.50 85 SER A C 1
ATOM 702 O O . SER A 1 85 ? -5.547 8.295 13.107 1.00 90.50 85 SER A O 1
ATOM 704 N N . ASP A 1 86 ? -3.800 8.733 14.430 1.00 91.75 86 ASP A N 1
ATOM 705 C CA . ASP A 1 86 ? -3.456 7.313 14.592 1.00 91.75 86 ASP A CA 1
ATOM 706 C C . ASP A 1 86 ? -4.541 6.578 15.394 1.00 91.75 86 ASP A C 1
ATOM 708 O O . ASP A 1 86 ? -4.859 5.427 15.094 1.00 91.75 86 ASP A O 1
ATOM 712 N N . GLU A 1 87 ? -5.139 7.247 16.383 1.00 91.31 87 GLU A N 1
ATOM 713 C CA . GLU A 1 87 ? -6.218 6.714 17.214 1.00 91.31 87 GLU A CA 1
ATOM 714 C C . GLU A 1 87 ? -7.483 6.440 16.395 1.00 91.31 87 GLU A C 1
ATOM 716 O O . GLU A 1 87 ? -8.032 5.346 16.513 1.00 91.31 87 GLU A O 1
ATOM 721 N N . GLU A 1 88 ? -7.893 7.367 15.522 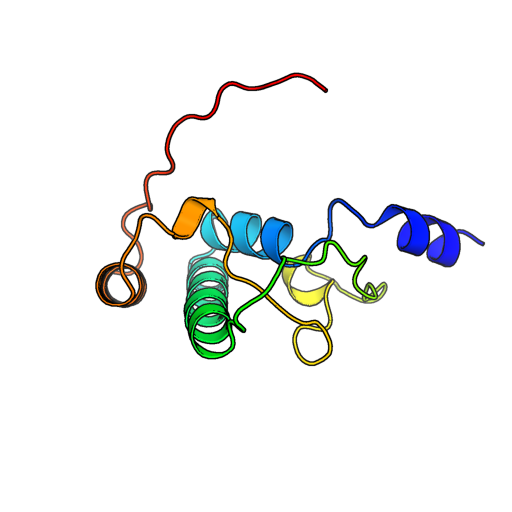1.00 89.50 88 GLU A N 1
ATOM 722 C CA . GLU A 1 88 ? -9.055 7.196 14.633 1.00 89.50 88 GLU A CA 1
ATOM 723 C C . GLU A 1 88 ? -8.860 6.006 13.680 1.00 89.50 88 GLU A C 1
ATOM 725 O O . GLU A 1 88 ? -9.759 5.186 13.485 1.00 89.50 88 GLU A O 1
ATOM 730 N N . ILE A 1 89 ? -7.649 5.845 13.132 1.00 89.50 89 ILE A N 1
ATOM 731 C CA . ILE A 1 89 ? -7.322 4.687 12.291 1.00 89.50 89 ILE A CA 1
ATOM 732 C C . ILE A 1 89 ? -7.373 3.390 13.111 1.00 89.50 89 ILE A C 1
ATOM 734 O O . ILE A 1 89 ? -7.926 2.389 12.653 1.00 89.50 89 ILE A O 1
ATOM 738 N N . ILE A 1 90 ? -6.834 3.379 14.330 1.00 90.62 90 ILE A N 1
ATOM 739 C CA . ILE A 1 90 ? -6.892 2.203 15.211 1.00 90.62 90 ILE A CA 1
ATOM 740 C C . ILE A 1 90 ? -8.338 1.859 15.591 1.00 90.62 90 ILE A C 1
ATOM 742 O O . ILE A 1 90 ? -8.683 0.678 15.662 1.00 90.62 90 ILE A O 1
ATOM 746 N N . GLU A 1 91 ? -9.181 2.858 15.837 1.00 88.94 91 GLU A N 1
ATOM 747 C CA . GLU A 1 91 ? -10.598 2.668 16.137 1.00 88.94 91 GLU A CA 1
ATOM 748 C C . GLU A 1 91 ? -11.347 2.083 14.938 1.00 88.94 91 GLU A C 1
ATOM 750 O O . GLU A 1 91 ? -12.040 1.078 15.098 1.00 88.94 91 GLU A O 1
ATOM 755 N N . SER A 1 92 ? -11.105 2.602 13.729 1.00 86.12 92 SER A N 1
ATOM 756 C CA . SER A 1 92 ? -11.700 2.07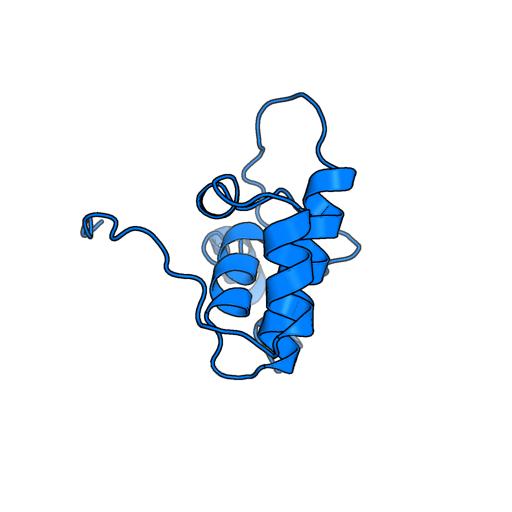2 12.493 1.00 86.12 92 SER A CA 1
ATOM 757 C C . SER A 1 92 ? -11.349 0.597 12.243 1.00 86.12 92 SER A C 1
ATOM 759 O O . SER A 1 92 ? -12.190 -0.181 11.793 1.00 86.12 92 SER A O 1
ATOM 761 N N . ILE A 1 93 ? -10.132 0.171 12.609 1.00 86.62 93 ILE A N 1
ATOM 762 C CA . ILE A 1 93 ? -9.718 -1.240 12.562 1.00 86.62 93 ILE A CA 1
ATOM 763 C C . ILE A 1 93 ? -10.531 -2.089 13.555 1.00 86.62 93 ILE A C 1
ATOM 765 O O . ILE A 1 93 ? -10.887 -3.223 13.243 1.00 86.62 93 ILE A O 1
ATOM 769 N N . LYS A 1 94 ? -10.821 -1.569 14.756 1.00 84.62 94 LYS A N 1
ATOM 770 C CA . LYS A 1 94 ? -11.525 -2.306 15.823 1.00 84.62 94 LYS A CA 1
ATOM 771 C C . LYS A 1 94 ? -13.032 -2.408 15.595 1.00 84.62 94 LYS A C 1
ATOM 773 O O . LYS A 1 94 ? -13.620 -3.418 15.967 1.00 84.62 94 LYS A O 1
ATOM 778 N N . SER A 1 95 ? -13.655 -1.388 15.009 1.00 79.44 95 SER A N 1
ATOM 779 C CA . SER A 1 95 ? -15.109 -1.324 14.801 1.00 79.44 9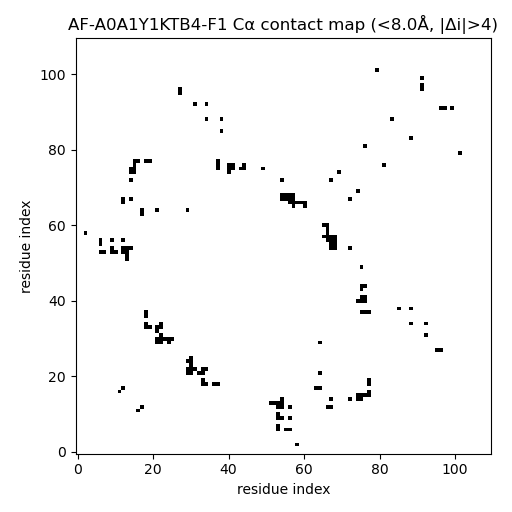5 SER A CA 1
ATOM 780 C C . SER A 1 95 ? -15.608 -2.133 13.597 1.00 79.44 95 SER A C 1
ATOM 782 O O . SER A 1 95 ? -16.780 -2.052 13.247 1.00 79.44 95 SER A O 1
ATOM 784 N N . ASN A 1 96 ? -14.749 -2.948 12.970 1.00 66.25 96 ASN A N 1
ATOM 785 C CA . ASN A 1 96 ? -15.066 -3.688 11.743 1.00 66.25 96 ASN A CA 1
ATOM 786 C C . ASN A 1 96 ? -15.472 -2.781 10.561 1.00 66.25 96 ASN A C 1
ATOM 788 O O . ASN A 1 96 ? -16.108 -3.237 9.609 1.00 66.25 96 ASN A O 1
ATOM 792 N N . PHE A 1 97 ? -14.995 -1.532 10.596 1.00 64.62 97 PHE A N 1
ATOM 793 C CA . PHE A 1 97 ? -15.162 -0.493 9.584 1.00 64.62 97 PHE A CA 1
ATOM 794 C C . PHE A 1 97 ? -16.580 0.085 9.463 1.00 64.62 97 PHE A C 1
ATOM 796 O O . PHE A 1 97 ? -17.407 -0.417 8.705 1.00 64.62 97 PHE A O 1
ATOM 803 N N . GLU A 1 98 ? -16.814 1.230 10.109 1.00 59.19 98 GLU A N 1
ATOM 804 C CA . GLU A 1 98 ? -17.638 2.271 9.484 1.00 59.19 98 GLU A CA 1
ATOM 805 C C . GLU A 1 98 ? -16.813 2.873 8.333 1.00 59.19 98 GLU A C 1
ATOM 807 O O . GLU A 1 98 ? -15.608 3.088 8.481 1.00 59.19 98 GLU A O 1
ATOM 812 N N . GLU A 1 99 ? -17.412 3.061 7.155 1.00 63.00 99 GLU A N 1
ATOM 813 C CA . GLU A 1 99 ? -16.711 3.574 5.970 1.00 63.00 99 GLU A CA 1
ATOM 814 C C . GLU A 1 99 ? -15.968 4.882 6.293 1.00 63.00 99 GLU A C 1
ATOM 816 O O . GLU A 1 99 ? -16.593 5.905 6.569 1.00 63.00 99 GLU A O 1
ATOM 821 N N . MET A 1 100 ? -14.628 4.878 6.229 1.00 67.62 100 MET A N 1
ATOM 822 C CA . MET A 1 100 ? -13.857 6.124 6.259 1.00 67.62 100 MET A CA 1
ATOM 823 C C . MET A 1 100 ? -14.310 7.013 5.097 1.00 67.62 100 MET A C 1
ATOM 825 O O . MET A 1 100 ? -14.118 6.685 3.925 1.00 67.62 100 MET A O 1
ATOM 829 N N . THR A 1 101 ? -14.922 8.149 5.419 1.00 72.12 101 THR A N 1
ATOM 830 C CA . THR A 1 101 ? -15.462 9.066 4.417 1.00 72.12 101 THR A CA 1
ATOM 831 C C . THR A 1 101 ? -14.361 9.940 3.834 1.00 72.12 101 THR A C 1
ATOM 833 O O . THR A 1 101 ? -13.931 10.916 4.448 1.00 72.12 101 THR A O 1
ATOM 836 N N . PHE A 1 102 ? -13.932 9.639 2.614 1.00 72.25 102 PHE A N 1
ATOM 837 C CA . PHE A 1 102 ? -12.966 10.480 1.918 1.00 72.25 102 PHE A CA 1
ATOM 838 C C . PHE A 1 102 ? -13.602 11.790 1.425 1.00 72.25 102 PHE A C 1
ATOM 840 O O . PHE A 1 102 ? -14.733 11.776 0.926 1.00 72.25 102 PHE A O 1
ATOM 847 N N . PRO A 1 103 ? -12.893 12.932 1.517 1.00 72.81 103 PRO A N 1
ATOM 848 C CA . PRO A 1 103 ? -13.378 14.173 0.931 1.00 72.81 103 PRO A CA 1
ATOM 849 C C . PRO A 1 1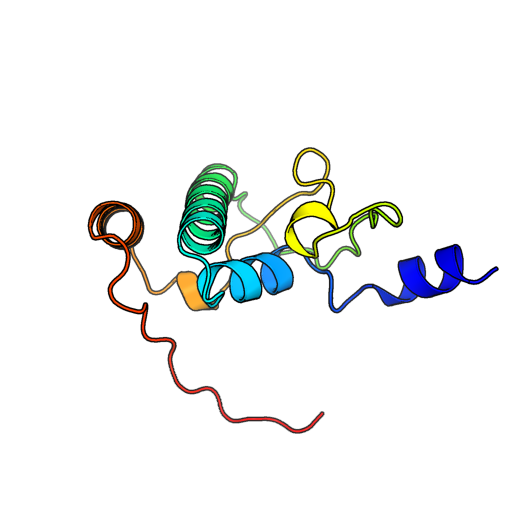03 ? -13.565 14.001 -0.582 1.00 72.81 103 PRO A C 1
ATOM 851 O O . PRO A 1 103 ? -12.752 13.376 -1.264 1.00 72.81 103 PRO A O 1
ATOM 854 N N . LYS A 1 104 ? -14.656 14.558 -1.119 1.00 75.75 104 LYS A N 1
ATOM 855 C CA . LYS A 1 104 ? -14.920 14.538 -2.561 1.00 75.75 104 LYS A CA 1
ATOM 856 C C . LYS A 1 104 ? -13.914 15.446 -3.259 1.00 75.75 104 LYS A C 1
ATOM 858 O O . LYS A 1 104 ? -14.024 16.668 -3.182 1.00 75.75 104 LYS A O 1
ATOM 863 N N . PHE A 1 105 ? -12.947 14.851 -3.943 1.00 71.06 105 PHE A N 1
ATOM 864 C CA . PHE A 1 105 ? -12.037 15.590 -4.809 1.00 71.06 105 PHE A CA 1
ATOM 865 C C . PHE A 1 105 ? -12.693 15.817 -6.179 1.00 71.06 105 PHE A C 1
ATOM 867 O O . PHE A 1 105 ? -13.377 14.916 -6.674 1.00 71.06 105 PHE A O 1
ATOM 874 N N . PRO A 1 106 ? -12.519 16.995 -6.806 1.00 75.19 106 PRO A N 1
ATOM 875 C CA . PRO A 1 106 ? -12.983 17.203 -8.171 1.00 75.19 106 PRO A CA 1
ATOM 876 C C . PRO A 1 106 ? -12.309 16.186 -9.097 1.00 75.19 106 PRO A C 1
ATOM 878 O O . PRO A 1 106 ? -11.087 16.031 -9.086 1.00 75.19 106 PRO A O 1
ATOM 881 N N . CYS A 1 107 ? -13.106 15.476 -9.896 1.00 68.44 107 CYS A N 1
ATOM 882 C CA . CYS A 1 107 ? -12.581 14.588 -10.924 1.00 68.44 107 CYS A CA 1
ATOM 883 C C . CYS A 1 107 ? -11.948 15.444 -12.024 1.00 68.44 107 CYS A C 1
ATOM 885 O O . CYS A 1 107 ? -12.648 15.975 -12.885 1.00 68.44 107 CYS A O 1
ATOM 887 N N . HIS A 1 108 ? -10.627 15.588 -12.001 1.00 62.59 108 HIS A N 1
ATOM 888 C CA . HIS A 1 108 ? -9.902 16.072 -13.163 1.00 62.59 108 HIS A CA 1
ATOM 889 C C . HIS A 1 108 ? -9.769 14.906 -14.141 1.00 62.59 108 HIS A C 1
ATOM 891 O O . HIS A 1 108 ? -9.047 13.948 -13.875 1.00 62.59 108 HIS A O 1
ATOM 897 N N . SER A 1 109 ? -10.505 14.965 -15.252 1.00 50.47 109 SER A N 1
ATOM 898 C CA . SER A 1 109 ? -10.216 14.128 -16.414 1.00 50.47 109 SER A CA 1
ATOM 899 C C . SER A 1 109 ? -8.836 14.534 -16.925 1.00 50.47 109 SER A C 1
ATOM 901 O O . SER A 1 109 ? -8.676 15.653 -17.421 1.00 50.47 109 SER A O 1
ATOM 903 N N . GLN A 1 110 ? -7.850 13.674 -16.694 1.00 54.16 110 GLN A N 1
ATOM 904 C CA . GLN A 1 110 ? -6.504 13.828 -17.230 1.00 54.16 110 GLN A CA 1
ATOM 905 C C . GLN A 1 110 ? -6.486 13.510 -18.726 1.00 54.16 110 GLN A C 1
ATOM 907 O O . GLN A 1 110 ? -7.265 12.620 -19.139 1.00 54.16 110 GLN A O 1
#

Nearest PDB structures (foldseek):
  7mq9-assembly1_SU  TM=2.234E-01  e=2.810E+00  Homo sapiens

Organism: Photinus pyralis (NCBI:txid7054)